Protein AF-A0A1Z5KYQ7-F1 (afdb_monomer_lite)

Structure (mmCIF, N/CA/C/O backbone):
data_AF-A0A1Z5KYQ7-F1
#
_entry.id   AF-A0A1Z5KYQ7-F1
#
loop_
_atom_site.group_PDB
_atom_site.id
_atom_site.type_symbol
_atom_site.label_atom_id
_atom_site.label_alt_id
_atom_site.label_comp_id
_atom_site.label_asym_id
_atom_site.label_entity_id
_atom_site.label_seq_id
_atom_site.pdbx_PDB_ins_code
_atom_site.Cartn_x
_atom_site.Cartn_y
_atom_site.Cartn_z
_atom_site.occupancy
_atom_site.B_iso_or_equiv
_atom_site.auth_seq_id
_atom_site.auth_comp_id
_atom_site.auth_asym_id
_atom_site.auth_atom_id
_atom_site.pdbx_PDB_model_num
ATOM 1 N N . MET A 1 1 ? 15.183 9.687 39.465 1.00 45.12 1 MET A N 1
ATOM 2 C CA . MET A 1 1 ? 14.550 8.884 38.401 1.00 45.12 1 MET A CA 1
ATOM 3 C C . MET A 1 1 ? 14.362 9.805 37.220 1.00 45.12 1 MET A C 1
ATOM 5 O O . MET A 1 1 ? 13.551 10.715 37.301 1.00 45.12 1 MET A O 1
ATOM 9 N N . GLN A 1 2 ? 15.220 9.663 36.217 1.00 46.44 2 GLN A N 1
ATOM 10 C CA . GLN A 1 2 ? 15.157 10.422 34.976 1.00 46.44 2 GLN A CA 1
ATOM 11 C C . GLN A 1 2 ? 14.193 9.654 34.073 1.00 46.44 2 GLN A C 1
ATOM 13 O O . GLN A 1 2 ? 14.446 8.500 33.743 1.00 46.44 2 GLN A O 1
ATOM 18 N N . THR A 1 3 ? 13.024 10.226 33.817 1.00 53.97 3 THR A N 1
ATOM 19 C CA . THR A 1 3 ? 12.069 9.699 32.844 1.00 53.97 3 THR A CA 1
ATOM 20 C C . THR A 1 3 ? 12.610 10.022 31.457 1.00 53.97 3 THR A C 1
ATOM 22 O O . THR A 1 3 ? 12.593 11.190 31.070 1.00 53.97 3 THR A O 1
ATOM 25 N N . ASP A 1 4 ? 13.102 9.014 30.735 1.00 58.03 4 ASP A N 1
ATOM 26 C CA . ASP A 1 4 ? 13.262 9.081 29.280 1.00 58.03 4 ASP A CA 1
ATOM 27 C C . ASP A 1 4 ? 11.866 9.258 28.672 1.00 58.03 4 ASP A C 1
ATOM 29 O O . ASP A 1 4 ? 11.139 8.299 28.411 1.00 58.03 4 ASP A O 1
ATOM 33 N N . ILE A 1 5 ? 11.450 10.512 28.513 1.00 65.62 5 ILE A N 1
ATOM 34 C CA . ILE A 1 5 ? 10.373 10.860 27.597 1.00 65.62 5 ILE A CA 1
ATOM 35 C C . ILE A 1 5 ? 11.035 10.750 26.230 1.00 65.62 5 ILE A C 1
ATOM 37 O O . ILE A 1 5 ? 11.750 11.662 25.830 1.00 65.62 5 ILE A O 1
ATOM 41 N N . GLY A 1 6 ? 10.893 9.601 25.565 1.00 69.31 6 GLY A N 1
ATOM 42 C CA . GLY A 1 6 ? 11.314 9.482 24.172 1.00 69.31 6 GLY A CA 1
ATOM 43 C C . GLY A 1 6 ? 10.712 10.646 23.388 1.00 69.31 6 GLY A C 1
ATOM 44 O O . GLY A 1 6 ? 9.508 10.889 23.501 1.00 69.31 6 GLY A O 1
ATOM 45 N N . ASP A 1 7 ? 11.554 11.405 22.687 1.00 80.81 7 ASP A N 1
ATOM 46 C CA . ASP A 1 7 ? 11.139 12.624 21.997 1.00 80.81 7 ASP A CA 1
ATOM 47 C C . ASP A 1 7 ? 9.937 12.328 21.085 1.00 80.81 7 ASP A C 1
ATOM 49 O O . ASP A 1 7 ? 10.013 11.522 20.154 1.00 80.81 7 ASP A O 1
ATOM 53 N N . LEU A 1 8 ? 8.800 12.967 21.373 1.00 90.44 8 LEU A N 1
ATOM 54 C CA . LEU A 1 8 ? 7.619 12.893 20.519 1.00 90.44 8 LEU A CA 1
ATOM 55 C C . LEU A 1 8 ? 7.954 13.551 19.176 1.00 90.44 8 LEU A C 1
ATOM 57 O O . LEU A 1 8 ? 8.423 14.688 19.138 1.00 90.44 8 LEU A O 1
ATOM 61 N N . SER A 1 9 ? 7.691 12.850 18.073 1.00 91.19 9 SER A N 1
ATOM 62 C CA . SER A 1 9 ? 7.929 13.357 16.720 1.00 91.19 9 SER A CA 1
ATOM 63 C C . SER A 1 9 ? 6.679 13.237 15.850 1.00 91.19 9 SER A C 1
ATOM 65 O O . SER A 1 9 ? 5.855 12.343 16.035 1.00 91.19 9 SER A O 1
ATOM 67 N N . ILE A 1 10 ? 6.533 14.173 14.909 1.00 94.44 10 ILE A N 1
ATOM 68 C CA . ILE A 1 10 ? 5.479 14.178 13.891 1.00 94.44 10 ILE A CA 1
ATOM 69 C C . ILE A 1 10 ? 6.166 14.058 12.532 1.00 94.44 10 ILE A C 1
ATOM 71 O O . ILE A 1 10 ? 6.998 14.896 12.183 1.00 94.44 10 ILE A O 1
ATOM 75 N N . GLY A 1 11 ? 5.826 13.011 11.782 1.00 93.12 11 GLY A N 1
ATOM 76 C CA . GLY A 1 11 ? 6.312 12.796 10.421 1.00 93.12 11 GLY A CA 1
ATOM 77 C C . GLY A 1 11 ? 5.367 13.403 9.388 1.00 93.12 11 GLY A C 1
ATOM 78 O O . GLY A 1 11 ? 4.153 13.250 9.495 1.00 93.12 11 GLY A O 1
ATOM 79 N N . ILE A 1 12 ? 5.927 14.065 8.376 1.00 96.00 12 ILE A N 1
ATOM 80 C CA . ILE A 1 12 ? 5.194 14.520 7.189 1.00 96.00 12 ILE A CA 1
ATOM 81 C C . ILE A 1 12 ? 5.717 13.715 6.002 1.00 96.00 12 ILE A C 1
ATOM 83 O O . ILE A 1 12 ? 6.925 13.675 5.770 1.00 96.00 12 ILE A O 1
ATOM 87 N N . LEU A 1 13 ? 4.808 13.070 5.274 1.00 95.62 13 LEU A N 1
ATOM 88 C CA . LEU A 1 13 ? 5.120 12.302 4.075 1.00 95.62 13 LEU A CA 1
ATOM 89 C C . LEU A 1 13 ? 4.730 13.120 2.838 1.00 95.62 13 LEU A C 1
ATOM 91 O O . LEU A 1 13 ? 3.551 13.398 2.638 1.00 95.62 13 LEU A O 1
ATOM 95 N N . ASP A 1 14 ? 5.721 13.495 2.029 1.00 97.06 14 ASP A N 1
ATOM 96 C CA . ASP A 1 14 ? 5.546 14.154 0.730 1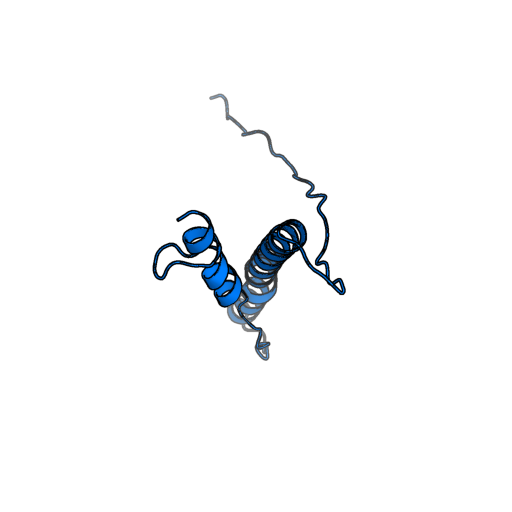.00 97.06 14 ASP A CA 1
ATOM 97 C C . ASP A 1 14 ? 6.015 13.194 -0.369 1.00 97.06 14 ASP A C 1
ATOM 99 O O . ASP A 1 14 ? 7.198 12.850 -0.442 1.00 97.06 14 ASP A O 1
ATOM 103 N N . ILE A 1 15 ? 5.070 12.676 -1.152 1.00 95.38 15 ILE A N 1
ATOM 104 C CA . ILE A 1 15 ? 5.297 11.629 -2.152 1.00 95.38 15 ILE A CA 1
ATOM 105 C C . ILE A 1 15 ? 4.443 11.869 -3.398 1.00 95.38 15 ILE A C 1
ATOM 107 O O . ILE A 1 15 ? 3.437 12.578 -3.361 1.00 95.38 15 ILE A O 1
ATOM 111 N N . TYR A 1 16 ? 4.806 11.206 -4.495 1.00 96.50 16 TYR A N 1
ATOM 112 C CA . TYR A 1 16 ? 3.973 11.152 -5.692 1.00 96.50 16 TYR A CA 1
ATOM 113 C C . TYR A 1 16 ? 2.664 10.392 -5.429 1.00 96.50 16 TYR A C 1
ATOM 115 O O . TYR A 1 16 ? 2.664 9.319 -4.819 1.00 96.50 16 TYR A O 1
ATOM 123 N N . GLY A 1 17 ? 1.556 10.943 -5.930 1.00 95.50 17 GLY A N 1
ATOM 124 C CA . GLY A 1 17 ? 0.274 10.243 -5.993 1.00 95.50 17 GLY A CA 1
ATOM 125 C C . GLY A 1 17 ? 0.253 9.170 -7.086 1.00 95.50 17 GLY A C 1
ATOM 126 O O . GLY A 1 17 ? 1.208 9.024 -7.844 1.00 95.50 17 GLY A O 1
ATOM 127 N N . PHE A 1 18 ? -0.854 8.4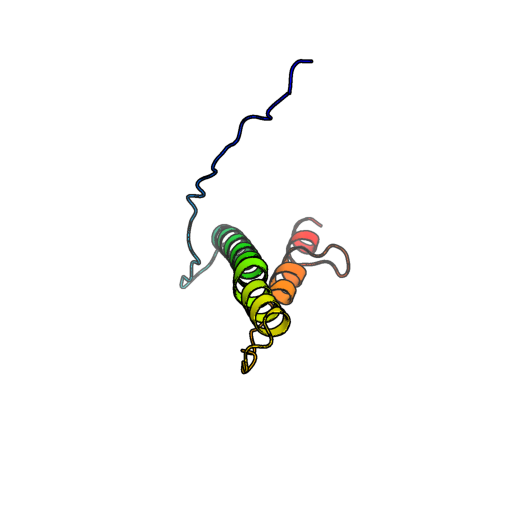35 -7.176 1.00 96.19 18 PHE A N 1
ATOM 128 C CA . PHE A 1 18 ? -1.037 7.380 -8.175 1.00 96.19 18 PHE A CA 1
ATOM 129 C C . PHE A 1 18 ? -0.945 7.930 -9.613 1.00 96.19 18 PHE A C 1
ATOM 131 O O . PHE A 1 18 ? -1.646 8.881 -9.969 1.00 96.19 18 PHE A O 1
ATOM 138 N N . GLU A 1 19 ? -0.114 7.313 -10.454 1.00 97.31 19 GLU A N 1
ATOM 139 C CA . GLU A 1 19 ? 0.166 7.743 -11.828 1.00 97.31 19 GLU A CA 1
ATOM 140 C C . GLU A 1 19 ? -0.404 6.762 -12.859 1.00 97.31 19 GLU A C 1
ATOM 142 O O . GLU A 1 19 ? -0.238 5.545 -12.756 1.00 97.31 19 GLU A O 1
ATOM 147 N N . ILE A 1 20 ? -1.060 7.296 -13.894 1.00 96.88 20 ILE A N 1
ATOM 148 C CA . ILE A 1 20 ? -1.579 6.513 -15.023 1.00 96.88 20 ILE A CA 1
ATOM 149 C C . ILE A 1 20 ? -1.258 7.248 -16.322 1.00 96.88 20 ILE A C 1
ATOM 151 O O . ILE A 1 20 ? -1.895 8.246 -16.665 1.00 96.88 20 ILE A O 1
ATOM 155 N N . PHE A 1 21 ? -0.292 6.727 -17.073 1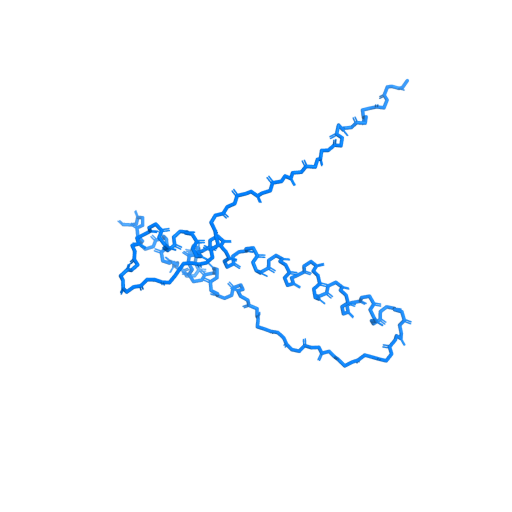.00 96.69 21 PHE A N 1
ATOM 156 C CA . PHE A 1 21 ? 0.088 7.234 -18.392 1.00 96.69 21 PHE A CA 1
ATOM 157 C C . PHE A 1 21 ? -0.233 6.229 -19.503 1.00 96.69 21 PHE A C 1
ATOM 159 O O . PHE A 1 21 ? -0.604 5.084 -19.244 1.00 96.69 21 PHE A O 1
ATOM 166 N N . GLN A 1 22 ? -0.064 6.652 -20.764 1.00 98.00 22 GLN A N 1
ATOM 167 C CA . GLN A 1 22 ? -0.184 5.747 -21.917 1.00 98.00 22 GLN A CA 1
ATOM 168 C C . GLN A 1 22 ? 0.839 4.604 -21.859 1.00 98.00 22 GLN A C 1
ATOM 170 O O . GLN A 1 22 ? 0.513 3.479 -22.220 1.00 98.00 22 GLN A O 1
ATOM 175 N N . ASN A 1 23 ? 2.055 4.896 -21.391 1.00 96.38 23 ASN A N 1
ATOM 176 C CA . ASN A 1 23 ? 3.106 3.918 -21.139 1.00 96.38 23 ASN A CA 1
ATOM 177 C C . ASN A 1 23 ? 3.608 4.126 -19.708 1.00 96.38 23 ASN A C 1
ATOM 179 O O . ASN A 1 23 ? 4.057 5.223 -19.385 1.00 96.38 23 ASN A O 1
ATOM 183 N N . ASN A 1 24 ? 3.519 3.091 -18.873 1.00 96.69 24 ASN A N 1
ATOM 184 C CA . ASN A 1 24 ? 3.973 3.126 -17.483 1.00 96.69 24 ASN A CA 1
ATOM 185 C C . ASN A 1 24 ? 5.249 2.291 -17.369 1.00 96.69 24 ASN A C 1
ATOM 187 O O . ASN A 1 24 ? 5.263 1.131 -17.786 1.00 96.69 24 ASN A O 1
ATOM 191 N N . GLY A 1 25 ? 6.315 2.903 -16.859 1.00 96.94 25 GLY A N 1
ATOM 192 C CA . GLY A 1 25 ? 7.588 2.238 -16.612 1.00 96.94 25 GLY A CA 1
ATOM 193 C C . GLY A 1 25 ? 7.622 1.525 -15.265 1.00 96.94 25 GLY A C 1
ATOM 194 O O . GLY A 1 25 ? 6.632 1.458 -14.530 1.00 96.94 25 GLY A O 1
ATOM 195 N N . PHE A 1 26 ? 8.806 1.024 -14.922 1.00 96.75 26 PHE A N 1
ATOM 196 C CA . PHE A 1 26 ? 9.061 0.446 -13.605 1.00 96.75 26 PHE A CA 1
ATOM 197 C C . PHE A 1 26 ? 8.935 1.499 -12.490 1.00 96.75 26 PHE A C 1
ATOM 199 O O . PHE A 1 26 ? 8.504 1.195 -11.382 1.00 96.75 26 PHE A O 1
ATOM 206 N N . GLU A 1 27 ? 9.223 2.762 -12.790 1.00 97.06 27 GLU A N 1
ATOM 207 C CA . GLU A 1 27 ? 9.078 3.886 -11.869 1.00 97.06 27 GLU A CA 1
ATOM 208 C C . GLU A 1 27 ? 7.614 4.092 -11.465 1.00 97.06 27 GLU A C 1
ATOM 210 O O . GLU A 1 27 ? 7.311 4.136 -10.273 1.00 97.06 27 GLU A O 1
ATOM 215 N N . GLN A 1 28 ? 6.695 4.133 -12.438 1.00 98.19 28 GLN A N 1
ATOM 216 C CA . GLN A 1 28 ? 5.253 4.208 -12.166 1.00 98.19 28 GLN A CA 1
ATOM 217 C C . GLN A 1 28 ? 4.774 2.989 -11.382 1.00 98.19 28 GLN A C 1
ATOM 219 O O . GLN A 1 28 ? 3.944 3.121 -10.487 1.00 98.19 28 GLN A O 1
ATOM 224 N N . PHE A 1 29 ? 5.303 1.803 -11.690 1.00 97.06 29 PHE A N 1
ATOM 225 C CA . PHE A 1 29 ? 4.986 0.596 -10.934 1.00 97.06 29 PHE A CA 1
ATOM 226 C C . PHE A 1 29 ? 5.369 0.735 -9.452 1.00 97.06 29 PHE A C 1
ATOM 228 O O . PHE A 1 29 ? 4.533 0.483 -8.586 1.00 97.06 29 PHE A O 1
ATOM 235 N N . CYS A 1 30 ? 6.577 1.217 -9.150 1.00 97.00 30 CYS A N 1
ATOM 236 C CA . CYS A 1 30 ? 7.017 1.487 -7.779 1.00 97.00 30 CYS A CA 1
ATOM 237 C C . CYS A 1 30 ? 6.171 2.570 -7.086 1.00 97.00 30 CYS A C 1
ATOM 239 O O . CYS A 1 30 ? 5.782 2.389 -5.932 1.00 97.00 30 CYS A O 1
ATOM 241 N N . ILE A 1 31 ? 5.852 3.670 -7.778 1.00 97.81 31 ILE A N 1
ATOM 242 C CA . ILE A 1 31 ? 5.003 4.750 -7.239 1.00 97.81 31 ILE A CA 1
ATOM 243 C C . ILE A 1 31 ? 3.611 4.215 -6.892 1.00 97.81 31 ILE A C 1
ATOM 245 O O . ILE A 1 31 ? 3.114 4.426 -5.783 1.00 97.81 31 ILE A O 1
ATOM 249 N N . ASN A 1 32 ? 2.991 3.486 -7.817 1.00 97.31 32 ASN A N 1
ATOM 250 C CA . ASN A 1 32 ? 1.645 2.952 -7.638 1.00 97.31 32 ASN A CA 1
ATOM 251 C C . ASN A 1 32 ? 1.604 1.865 -6.564 1.00 97.31 32 ASN A C 1
ATOM 253 O O . ASN A 1 32 ? 0.660 1.829 -5.783 1.00 97.31 32 ASN A O 1
ATOM 257 N N . TYR A 1 33 ? 2.649 1.042 -6.452 1.00 96.88 33 TYR A N 1
ATOM 258 C CA . TYR A 1 33 ? 2.788 0.081 -5.361 1.00 96.88 33 TYR A CA 1
ATOM 259 C C . TYR A 1 33 ? 2.810 0.761 -3.981 1.00 96.88 33 TYR A C 1
ATOM 261 O O . TYR A 1 33 ? 2.098 0.339 -3.069 1.00 96.88 33 TYR A O 1
ATOM 269 N N . VAL A 1 34 ? 3.576 1.847 -3.823 1.00 96.56 34 VAL A N 1
ATOM 270 C CA . VAL A 1 34 ? 3.593 2.623 -2.571 1.00 96.56 34 VAL A CA 1
ATOM 271 C C . VAL A 1 34 ? 2.221 3.238 -2.282 1.00 96.56 34 VAL A C 1
ATOM 273 O O . VAL A 1 34 ? 1.761 3.198 -1.141 1.00 96.56 34 VAL A O 1
ATOM 276 N N . ASN A 1 35 ? 1.536 3.763 -3.301 1.00 96.81 35 ASN A N 1
ATOM 277 C CA . ASN A 1 35 ? 0.182 4.298 -3.141 1.00 96.81 35 ASN A CA 1
ATOM 278 C C . ASN A 1 35 ? -0.818 3.211 -2.713 1.00 96.81 35 ASN A C 1
ATOM 280 O O . ASN A 1 35 ? -1.636 3.451 -1.828 1.00 96.81 35 ASN A O 1
ATOM 284 N N . GLU A 1 36 ? -0.711 2.001 -3.262 1.00 96.38 36 GLU A N 1
ATOM 285 C CA . GLU A 1 36 ? -1.557 0.864 -2.887 1.00 96.38 36 GLU A CA 1
ATOM 286 C C . GLU A 1 36 ? -1.366 0.475 -1.412 1.00 96.38 36 GLU A C 1
ATOM 288 O O . GLU A 1 36 ? -2.334 0.267 -0.675 1.00 96.38 36 GLU A O 1
ATOM 293 N N . LYS A 1 37 ? -0.113 0.469 -0.942 1.00 94.69 37 LYS A N 1
ATOM 294 C CA . LYS A 1 37 ? 0.232 0.252 0.470 1.00 94.69 37 LYS A CA 1
ATOM 295 C C . LYS A 1 37 ? -0.353 1.320 1.387 1.00 94.69 37 LYS A C 1
ATOM 297 O O . LYS A 1 37 ? -0.875 0.996 2.452 1.00 94.69 37 LYS A O 1
ATOM 302 N N . LEU A 1 38 ? -0.280 2.586 0.989 1.00 95.44 38 LEU A N 1
ATOM 303 C CA . LEU A 1 38 ? -0.850 3.686 1.767 1.00 95.44 38 LEU A CA 1
ATOM 304 C C . LEU A 1 38 ? -2.374 3.616 1.817 1.00 95.44 38 LEU A C 1
ATOM 306 O O . LEU A 1 38 ? -2.953 3.838 2.879 1.00 95.44 38 LEU A O 1
ATOM 310 N N . GLN A 1 39 ? -3.017 3.239 0.713 1.00 94.38 39 GLN A N 1
ATOM 311 C CA . GLN A 1 39 ? -4.460 3.025 0.674 1.00 94.38 39 GLN A CA 1
ATOM 312 C C . GLN A 1 39 ? -4.879 1.876 1.600 1.00 94.38 39 GLN A C 1
ATOM 314 O O . GLN A 1 39 ? -5.854 2.016 2.339 1.00 94.38 39 GLN A O 1
ATOM 319 N N . GLN A 1 40 ? -4.123 0.773 1.619 1.00 93.38 40 GLN A N 1
ATOM 320 C CA . GLN A 1 40 ? -4.344 -0.336 2.551 1.00 93.38 40 GLN A CA 1
ATOM 321 C C . GLN A 1 40 ? -4.269 0.138 4.014 1.00 93.38 40 GLN A C 1
ATOM 323 O O . GLN A 1 40 ? -5.178 -0.141 4.796 1.00 93.38 40 GLN A O 1
ATOM 328 N N . ILE A 1 41 ? -3.226 0.898 4.369 1.00 92.56 41 ILE A N 1
ATOM 329 C CA . ILE A 1 41 ? -3.051 1.460 5.720 1.00 92.56 41 ILE A CA 1
ATOM 330 C C . ILE A 1 41 ? -4.212 2.396 6.079 1.00 92.56 41 ILE A C 1
ATOM 332 O O . ILE A 1 41 ? -4.738 2.323 7.187 1.00 92.56 41 ILE A O 1
ATOM 336 N N . PHE A 1 42 ? -4.639 3.261 5.157 1.00 93.00 42 PHE A N 1
ATOM 337 C CA . PHE A 1 42 ? -5.745 4.192 5.383 1.00 93.00 42 PHE A CA 1
ATOM 338 C C . PHE A 1 42 ? -7.064 3.463 5.668 1.00 93.00 42 PHE A C 1
ATOM 340 O O . PHE A 1 42 ? -7.771 3.793 6.618 1.00 93.00 42 PHE A O 1
ATOM 347 N N . ILE A 1 43 ? -7.383 2.437 4.878 1.00 91.19 43 ILE A N 1
ATOM 348 C CA . ILE A 1 43 ? -8.590 1.627 5.074 1.00 91.19 43 ILE A CA 1
ATOM 349 C C . ILE A 1 43 ? -8.573 0.948 6.450 1.00 91.19 43 ILE A C 1
ATOM 351 O O . ILE A 1 43 ? -9.586 0.954 7.153 1.00 91.19 43 ILE A O 1
ATOM 355 N N . GLU A 1 44 ? -7.433 0.382 6.850 1.00 89.12 44 GLU A N 1
ATOM 356 C CA . GLU A 1 44 ? -7.296 -0.305 8.135 1.00 89.12 44 GLU A CA 1
ATOM 357 C C . GLU A 1 44 ? -7.371 0.656 9.330 1.00 89.12 44 GLU A C 1
ATOM 359 O O . GLU A 1 44 ? -8.072 0.376 10.299 1.00 89.12 44 GLU A O 1
ATOM 364 N N . LEU A 1 45 ? -6.682 1.796 9.270 1.00 91.56 45 LEU A N 1
ATOM 365 C CA . LEU A 1 45 ? -6.612 2.730 10.396 1.00 91.56 45 LEU A CA 1
ATOM 366 C C . LEU A 1 45 ? -7.841 3.624 10.531 1.00 91.56 45 LEU A C 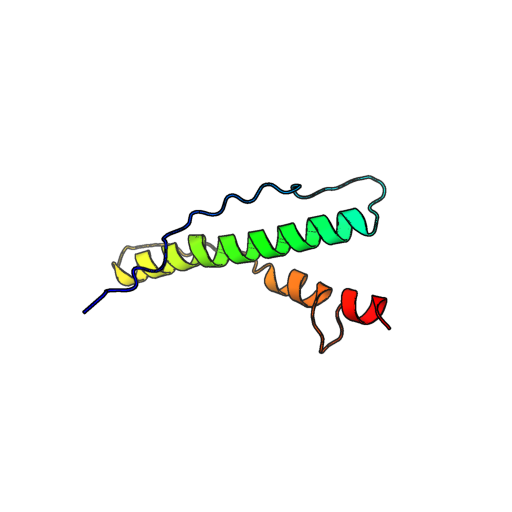1
ATOM 368 O O . LEU A 1 45 ? -8.142 4.059 11.637 1.00 91.56 45 LEU A O 1
ATOM 372 N N . THR A 1 46 ? -8.516 3.945 9.429 1.00 92.06 46 THR A N 1
ATOM 373 C 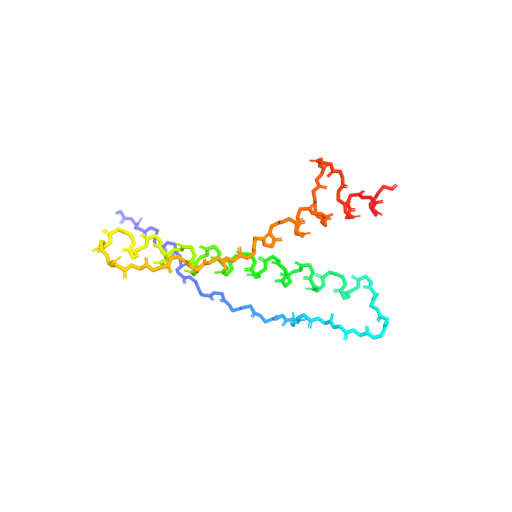CA . THR A 1 46 ? -9.667 4.853 9.448 1.00 92.06 46 THR A CA 1
ATOM 374 C C . THR A 1 46 ? -10.963 4.065 9.399 1.00 92.06 46 THR A C 1
ATOM 376 O O . THR A 1 46 ? -11.677 3.999 10.393 1.00 92.06 46 THR A O 1
ATOM 379 N N . LEU A 1 47 ? -11.257 3.408 8.276 1.00 90.75 47 LEU A N 1
ATOM 380 C CA . LEU A 1 47 ? -12.579 2.821 8.061 1.00 90.75 47 LEU A CA 1
ATOM 381 C C . LEU A 1 47 ? -12.850 1.641 8.998 1.00 90.75 47 LEU A C 1
ATOM 383 O O . LEU A 1 47 ? -13.917 1.556 9.601 1.00 90.75 47 LEU A O 1
ATOM 387 N N . LYS A 1 48 ? -11.897 0.715 9.130 1.00 90.31 48 LYS A N 1
ATOM 388 C CA . LYS A 1 48 ? -12.073 -0.443 10.014 1.00 90.31 48 LYS A CA 1
ATOM 389 C C . LYS A 1 48 ? -12.165 -0.011 11.481 1.00 90.31 48 LYS A C 1
ATOM 391 O O . LYS A 1 48 ? -13.075 -0.469 12.166 1.00 90.31 48 LYS A O 1
ATOM 396 N N . ALA A 1 49 ? -11.299 0.904 11.920 1.00 91.00 49 ALA A N 1
ATOM 397 C CA . ALA A 1 49 ? -11.325 1.438 13.281 1.00 91.00 49 ALA A CA 1
ATOM 398 C C . ALA A 1 49 ? -12.649 2.153 13.605 1.00 91.00 49 ALA A C 1
ATOM 400 O O . ALA A 1 49 ? -13.243 1.889 14.646 1.00 91.00 49 ALA A O 1
ATOM 401 N N . GLU A 1 50 ? -13.165 2.990 12.699 1.00 91.62 50 GLU A N 1
ATOM 402 C CA . GLU A 1 50 ? -14.458 3.665 12.890 1.00 91.62 50 GLU A CA 1
ATOM 403 C C . GLU A 1 50 ? -15.619 2.671 12.994 1.00 91.62 50 GLU A C 1
ATOM 405 O O . GLU A 1 50 ? -16.486 2.804 13.858 1.00 91.62 50 GLU A O 1
ATOM 410 N N . GLN A 1 51 ? -15.641 1.639 12.146 1.00 91.12 51 GLN A N 1
ATOM 411 C CA . GLN A 1 51 ? -16.685 0.616 12.221 1.00 91.12 51 GLN A CA 1
ATOM 412 C C . GLN A 1 51 ? -16.614 -0.202 13.512 1.00 91.12 51 GLN A C 1
ATOM 414 O O . GLN A 1 51 ? -17.659 -0.568 14.051 1.00 91.12 51 GLN A O 1
ATOM 419 N N . GLU A 1 52 ? -15.411 -0.495 14.006 1.00 91.44 52 GLU A N 1
ATOM 420 C CA . GLU A 1 52 ? -15.215 -1.160 15.295 1.00 91.44 52 GLU A CA 1
ATOM 421 C C . GLU A 1 52 ? -15.704 -0.281 16.455 1.00 91.44 52 GLU A C 1
ATOM 423 O O . GLU A 1 52 ? -16.398 -0.791 17.336 1.00 91.44 52 GLU A O 1
ATOM 428 N N . GLU A 1 53 ? -15.440 1.027 16.417 1.00 93.25 53 GLU A N 1
ATOM 429 C CA . GLU A 1 53 ? -15.918 1.988 17.420 1.00 93.25 53 GLU A CA 1
ATOM 430 C C . GLU A 1 53 ? -17.452 2.052 17.455 1.00 93.25 53 GLU A C 1
ATOM 432 O O . GLU A 1 53 ? -18.056 1.908 18.517 1.00 93.25 53 GLU A O 1
ATOM 437 N N . TYR A 1 54 ? -18.116 2.151 16.294 1.00 92.56 54 TYR A N 1
ATOM 438 C CA . TYR A 1 54 ? -19.585 2.158 16.232 1.00 92.56 54 TYR A CA 1
ATOM 439 C C . TYR A 1 54 ? -20.211 0.907 16.859 1.00 92.56 54 TYR A C 1
ATOM 441 O O . TYR A 1 54 ? -21.244 0.993 17.530 1.00 92.56 54 TYR A O 1
ATOM 449 N N . VAL A 1 55 ? -19.587 -0.259 16.660 1.00 91.12 55 VAL A N 1
ATOM 450 C CA . VAL A 1 55 ? -20.026 -1.520 17.272 1.00 91.12 55 VAL A CA 1
ATOM 451 C C . VAL A 1 55 ? -19.805 -1.502 18.785 1.00 91.12 55 VAL A C 1
ATOM 453 O O . VAL A 1 55 ? -20.689 -1.941 19.524 1.00 91.12 55 VAL A O 1
ATOM 456 N N . GLN A 1 56 ? -18.666 -0.987 19.255 1.00 93.50 56 GLN A N 1
ATOM 457 C CA . GLN A 1 56 ? -18.353 -0.884 20.685 1.00 93.50 56 GLN A CA 1
ATOM 458 C C . GLN A 1 56 ? -19.300 0.066 21.425 1.00 93.50 56 GLN A C 1
ATOM 460 O O . GLN A 1 56 ? -19.746 -0.253 22.528 1.00 93.50 56 GLN A O 1
ATOM 465 N N . GLU A 1 57 ? -19.671 1.186 20.806 1.00 96.06 57 GLU A N 1
ATOM 466 C CA . GLU A 1 57 ? -20.620 2.151 21.370 1.00 96.06 57 GLU A CA 1
ATOM 467 C C . GLU A 1 57 ? -22.090 1.696 21.262 1.00 96.06 57 GLU A C 1
ATOM 469 O O . GLU A 1 57 ? -22.990 2.333 21.814 1.00 96.06 57 GLU A O 1
ATOM 474 N N . GLY A 1 58 ? -22.365 0.581 20.574 1.00 91.56 58 GLY A N 1
ATOM 475 C CA . GLY A 1 58 ? -23.721 0.064 20.375 1.00 91.56 58 GLY A CA 1
ATOM 476 C C . GLY A 1 58 ? -24.579 0.934 19.451 1.00 91.56 58 GLY A C 1
ATOM 477 O O . GLY A 1 58 ? -25.813 0.884 19.515 1.00 91.56 58 GLY A O 1
ATOM 478 N N . ILE A 1 59 ? -23.943 1.737 18.595 1.00 92.62 59 ILE A N 1
ATOM 479 C CA . ILE A 1 59 ? -24.618 2.599 17.627 1.00 92.62 59 ILE A CA 1
ATOM 480 C C . ILE A 1 59 ? -25.169 1.730 16.494 1.00 92.62 59 ILE A C 1
ATOM 482 O O . ILE A 1 59 ? -24.481 0.880 15.931 1.00 92.62 59 ILE A O 1
ATOM 486 N N . GLN A 1 60 ? -26.438 1.947 16.138 1.00 87.56 60 GLN A N 1
ATOM 487 C CA . GLN A 1 60 ? -27.037 1.308 14.968 1.00 87.56 60 GLN A CA 1
ATOM 488 C C . GLN A 1 60 ? -26.334 1.817 13.706 1.00 87.56 60 GLN A C 1
ATOM 490 O O . GLN A 1 60 ? -26.572 2.939 13.260 1.00 87.56 60 GLN A O 1
ATOM 495 N N . TRP A 1 61 ? -25.468 0.983 13.140 1.00 88.00 61 TRP A N 1
ATOM 496 C CA . TRP A 1 61 ? -24.670 1.289 11.960 1.00 88.00 61 TRP A CA 1
ATOM 497 C C . TRP A 1 61 ? -24.848 0.210 10.892 1.00 88.00 61 TRP A C 1
ATOM 499 O O . TRP A 1 61 ? -25.042 -0.966 11.200 1.00 88.00 61 TRP A O 1
ATOM 509 N N . THR A 1 62 ? -24.780 0.612 9.622 1.00 87.88 62 THR A N 1
ATOM 510 C CA . THR A 1 62 ? -24.738 -0.320 8.489 1.00 87.88 62 THR A CA 1
ATOM 511 C C . THR A 1 62 ? -23.297 -0.405 7.995 1.00 87.88 62 THR A C 1
ATOM 513 O O . THR A 1 62 ? -22.808 0.593 7.465 1.00 87.88 62 THR A O 1
ATOM 516 N N . PRO A 1 63 ? -22.612 -1.554 8.149 1.00 86.69 63 PRO A N 1
ATOM 517 C CA . PRO A 1 63 ? -21.233 -1.704 7.702 1.00 86.69 63 PRO A CA 1
ATOM 518 C C . PRO A 1 63 ? -21.077 -1.362 6.220 1.00 86.69 63 PRO A C 1
ATOM 520 O O . PRO A 1 63 ? -21.849 -1.819 5.374 1.00 86.69 63 PRO A O 1
ATOM 523 N N . ILE A 1 64 ? -20.052 -0.578 5.915 1.00 87.31 64 ILE A N 1
ATOM 524 C CA . ILE A 1 64 ? -19.646 -0.241 4.561 1.00 87.31 64 ILE A CA 1
ATOM 525 C C . ILE A 1 64 ? -18.713 -1.348 4.078 1.00 87.31 64 ILE A C 1
ATOM 527 O O . ILE A 1 64 ? -17.650 -1.598 4.647 1.00 87.31 64 ILE A O 1
ATOM 531 N N . SER A 1 65 ? -19.108 -2.018 2.999 1.00 87.81 65 SER A N 1
ATOM 532 C CA . SER A 1 65 ? -18.223 -2.946 2.304 1.00 87.81 65 SER A CA 1
ATOM 533 C C . SER A 1 65 ? -17.126 -2.172 1.580 1.00 87.81 65 SER A C 1
ATOM 535 O O . SER A 1 65 ? -17.427 -1.274 0.791 1.00 87.81 65 SER A O 1
ATOM 537 N N . TYR A 1 66 ? -15.876 -2.567 1.786 1.00 86.94 66 TYR A N 1
ATOM 538 C CA . TYR A 1 66 ? -14.723 -2.035 1.070 1.00 86.94 66 TYR A CA 1
ATOM 539 C C . TYR A 1 66 ? -13.894 -3.174 0.473 1.00 86.94 66 TYR A C 1
ATOM 541 O O . TYR A 1 66 ? -13.998 -4.328 0.893 1.00 86.94 66 TYR A O 1
ATOM 549 N N . PHE A 1 67 ? -13.093 -2.849 -0.537 1.00 87.94 67 PHE A N 1
ATOM 550 C CA . PHE A 1 67 ? -12.138 -3.783 -1.119 1.00 87.94 67 PHE A CA 1
ATOM 551 C C . PHE A 1 67 ? -10.835 -3.736 -0.319 1.00 87.94 67 PHE A C 1
ATOM 553 O O . PHE A 1 67 ? -10.325 -2.653 -0.043 1.00 87.94 67 PHE A O 1
ATOM 560 N N . ASP A 1 68 ? -10.319 -4.899 0.076 1.00 87.00 68 ASP A N 1
ATOM 561 C CA . ASP A 1 68 ? -9.026 -4.983 0.748 1.00 87.00 68 ASP A CA 1
ATOM 562 C C . ASP A 1 68 ? -7.903 -5.048 -0.291 1.00 87.00 68 ASP A C 1
ATOM 564 O O . ASP A 1 68 ? -7.632 -6.091 -0.895 1.00 87.00 68 ASP A O 1
ATOM 568 N N . ASN A 1 69 ? -7.234 -3.911 -0.469 1.00 88.62 69 ASN A N 1
ATOM 569 C CA . ASN A 1 69 ? -6.120 -3.724 -1.394 1.00 88.62 69 ASN A CA 1
ATOM 570 C C . ASN A 1 69 ? -4.897 -4.594 -1.057 1.00 88.62 69 ASN A C 1
ATOM 572 O O . ASN A 1 69 ? -3.985 -4.722 -1.877 1.00 88.62 69 ASN A O 1
ATOM 576 N N . LYS A 1 70 ? -4.884 -5.266 0.103 1.00 91.31 70 LYS A N 1
ATOM 577 C CA . LYS A 1 70 ? -3.843 -6.226 0.478 1.00 91.31 70 LYS A CA 1
ATOM 578 C C . LYS A 1 70 ? -3.560 -7.253 -0.613 1.00 91.31 70 LYS A C 1
ATOM 580 O O . LYS A 1 70 ? -2.403 -7.590 -0.832 1.00 91.31 70 LYS A O 1
ATOM 585 N N . VAL A 1 71 ? -4.584 -7.722 -1.325 1.00 93.75 71 VAL A N 1
ATOM 586 C CA . VAL A 1 71 ? -4.394 -8.717 -2.394 1.00 93.75 71 VAL A CA 1
ATOM 587 C C . VAL A 1 71 ? -3.524 -8.192 -3.541 1.00 93.75 71 VAL A C 1
ATOM 589 O O . VAL A 1 71 ? -2.785 -8.963 -4.150 1.00 93.75 71 VAL A O 1
ATOM 592 N N . VAL A 1 72 ? -3.571 -6.885 -3.818 1.00 94.31 72 VAL A N 1
ATOM 593 C CA . VAL A 1 72 ? -2.736 -6.231 -4.836 1.00 94.31 72 VAL A CA 1
ATOM 594 C C . VAL A 1 72 ? -1.314 -6.048 -4.312 1.00 94.31 72 VAL A C 1
ATOM 596 O O . VAL A 1 72 ? -0.357 -6.364 -5.016 1.00 94.31 72 VAL A O 1
ATOM 599 N N . CYS A 1 73 ? -1.165 -5.621 -3.055 1.00 94.88 73 CYS A N 1
ATOM 600 C CA . CYS A 1 73 ? 0.137 -5.541 -2.391 1.00 94.88 73 CYS A CA 1
ATOM 601 C C . CYS A 1 73 ? 0.845 -6.903 -2.371 1.00 94.88 73 CYS A C 1
ATOM 603 O O . CYS A 1 73 ? 2.013 -6.990 -2.743 1.00 94.88 73 CYS A O 1
ATOM 605 N N . ASP A 1 74 ? 0.125 -7.965 -1.999 1.00 94.94 74 ASP A N 1
ATOM 606 C CA . ASP A 1 74 ? 0.647 -9.328 -1.919 1.00 94.94 74 ASP A CA 1
ATOM 607 C C . ASP A 1 74 ? 1.064 -9.838 -3.309 1.00 94.94 74 ASP A C 1
ATOM 609 O O . ASP A 1 74 ? 2.121 -10.450 -3.442 1.00 94.94 74 ASP A O 1
ATOM 613 N N . LEU A 1 75 ? 0.309 -9.529 -4.370 1.00 96.00 75 LEU A N 1
ATOM 614 C CA . LEU A 1 75 ? 0.710 -9.853 -5.746 1.00 96.00 75 LEU A CA 1
ATOM 615 C C . LEU A 1 75 ? 2.062 -9.222 -6.124 1.00 96.00 75 LEU A C 1
ATOM 617 O O . LEU A 1 75 ? 2.826 -9.809 -6.891 1.00 96.00 75 LEU A O 1
ATOM 621 N N . ILE A 1 76 ? 2.364 -8.033 -5.604 1.00 96.50 76 ILE A N 1
ATOM 622 C CA . ILE A 1 76 ? 3.593 -7.304 -5.925 1.00 96.50 76 ILE A CA 1
ATOM 623 C C . ILE A 1 76 ? 4.772 -7.798 -5.075 1.00 96.50 76 ILE A C 1
ATOM 625 O O . ILE A 1 76 ? 5.844 -8.049 -5.626 1.00 96.50 76 ILE A O 1
ATOM 629 N N . GLU A 1 77 ? 4.590 -7.955 -3.761 1.00 95.19 77 GLU A N 1
ATOM 630 C CA . GLU A 1 77 ? 5.696 -8.142 -2.804 1.00 95.19 77 GLU A CA 1
ATOM 631 C C . GLU A 1 77 ? 5.858 -9.568 -2.252 1.00 95.19 77 GLU A C 1
ATOM 633 O O . GLU A 1 77 ? 6.864 -9.851 -1.594 1.00 95.19 77 GLU A O 1
ATOM 638 N N . SER A 1 78 ? 4.859 -10.445 -2.420 1.00 95.62 78 SER A N 1
ATOM 639 C CA . SER A 1 78 ? 4.843 -11.748 -1.747 1.00 95.62 78 SER A CA 1
ATOM 640 C C . SER A 1 78 ? 6.077 -12.573 -2.101 1.00 95.62 78 SER A C 1
ATOM 642 O O . SER A 1 78 ? 6.488 -12.651 -3.251 1.00 95.62 78 SER A O 1
ATOM 644 N N . LYS A 1 79 ? 6.646 -13.257 -1.106 1.00 91.62 79 LYS A N 1
ATOM 645 C CA . LYS A 1 79 ? 7.757 -14.198 -1.321 1.00 91.62 79 LYS A CA 1
ATOM 646 C C . LYS A 1 79 ? 7.277 -15.619 -1.616 1.00 91.62 79 LYS A C 1
ATOM 648 O O . LYS A 1 79 ? 8.019 -16.422 -2.171 1.00 91.62 79 LYS A O 1
ATOM 653 N N . SER A 1 80 ? 6.061 -15.967 -1.190 1.00 91.44 80 SER A N 1
ATOM 654 C CA . SER A 1 80 ? 5.490 -17.304 -1.368 1.00 91.44 80 SER A CA 1
ATOM 655 C C . SER A 1 80 ? 3.956 -17.241 -1.366 1.00 91.44 80 SER A C 1
ATOM 657 O O . SER A 1 80 ? 3.372 -17.018 -0.304 1.00 91.44 80 SER A O 1
ATOM 659 N N . PRO A 1 81 ? 3.287 -17.430 -2.520 1.00 92.81 81 PRO A N 1
ATOM 660 C CA . PRO A 1 81 ? 3.861 -17.568 -3.866 1.00 92.81 81 PRO A CA 1
ATOM 661 C C . PRO A 1 81 ? 4.668 -16.319 -4.277 1.00 92.81 81 PRO A C 1
ATOM 663 O O . PRO A 1 81 ? 4.395 -15.244 -3.741 1.00 92.81 81 PRO A O 1
ATOM 666 N N . PRO A 1 82 ? 5.669 -16.442 -5.169 1.00 93.94 82 PRO A N 1
ATOM 667 C CA . PRO A 1 82 ? 6.486 -15.305 -5.582 1.00 93.94 82 PRO A CA 1
ATOM 668 C C . PRO A 1 82 ? 5.629 -14.267 -6.315 1.00 93.94 82 PRO A C 1
ATOM 670 O O . PRO A 1 82 ? 4.934 -14.583 -7.283 1.00 93.94 82 PRO A O 1
ATOM 673 N N . GLY A 1 83 ? 5.664 -13.040 -5.810 1.00 95.50 83 GLY A N 1
ATOM 674 C CA . GLY A 1 83 ? 5.053 -11.862 -6.400 1.00 95.50 83 GLY A CA 1
ATOM 675 C C . GLY A 1 83 ? 5.940 -11.257 -7.480 1.00 95.50 83 GLY A C 1
ATOM 676 O O . GLY A 1 83 ? 7.048 -11.729 -7.741 1.00 95.50 83 GLY A O 1
ATOM 677 N N . ILE A 1 84 ? 5.460 -10.182 -8.100 1.00 96.62 84 ILE A N 1
ATOM 678 C CA . ILE A 1 84 ? 6.131 -9.542 -9.240 1.00 96.62 84 ILE A CA 1
ATOM 679 C C . ILE A 1 84 ? 7.577 -9.161 -8.901 1.00 96.62 84 ILE A C 1
ATOM 681 O O . ILE A 1 84 ? 8.468 -9.462 -9.685 1.00 96.62 84 ILE A O 1
ATOM 685 N N . MET A 1 85 ? 7.833 -8.563 -7.732 1.00 94.88 85 MET A N 1
ATOM 686 C CA . MET A 1 85 ? 9.194 -8.169 -7.343 1.00 94.88 85 MET A CA 1
ATOM 687 C C . MET A 1 85 ? 10.122 -9.375 -7.174 1.00 94.88 85 MET A C 1
ATOM 689 O O . MET A 1 85 ? 11.255 -9.332 -7.629 1.00 94.88 85 MET A O 1
ATOM 693 N N . SER A 1 86 ? 9.634 -10.475 -6.588 1.00 94.19 86 SER A N 1
ATOM 694 C CA . SER A 1 86 ? 10.438 -11.698 -6.452 1.00 94.19 86 SER A CA 1
ATOM 695 C C . SER A 1 86 ? 10.777 -12.316 -7.808 1.00 94.19 86 SER A C 1
ATOM 697 O O . SER A 1 86 ? 11.883 -12.795 -7.990 1.00 94.19 86 SER A O 1
ATOM 699 N N . VAL A 1 87 ? 9.847 -12.270 -8.767 1.00 94.81 87 VAL A N 1
ATOM 700 C CA . VAL A 1 87 ? 10.082 -12.768 -10.132 1.00 94.81 87 VAL A CA 1
ATOM 701 C C . VAL A 1 87 ? 11.026 -11.860 -10.929 1.00 94.81 87 VAL A C 1
ATOM 703 O O . VAL A 1 87 ? 11.708 -12.345 -11.822 1.00 94.81 87 VAL A O 1
ATOM 706 N N . LEU A 1 88 ? 11.048 -10.552 -10.653 1.00 93.69 88 LEU A N 1
ATOM 707 C CA . LEU A 1 88 ? 11.955 -9.600 -11.308 1.00 93.69 88 LEU A CA 1
ATOM 708 C C . LEU A 1 88 ? 13.392 -9.669 -10.773 1.00 93.69 88 LEU A C 1
ATOM 710 O O . LEU A 1 88 ? 14.314 -9.331 -11.513 1.00 93.69 88 LEU A O 1
ATOM 714 N N . ASP A 1 89 ? 13.564 -10.047 -9.503 1.00 90.00 89 ASP A N 1
ATOM 715 C CA . ASP A 1 89 ? 14.876 -10.173 -8.854 1.00 90.00 89 ASP A CA 1
ATOM 716 C C 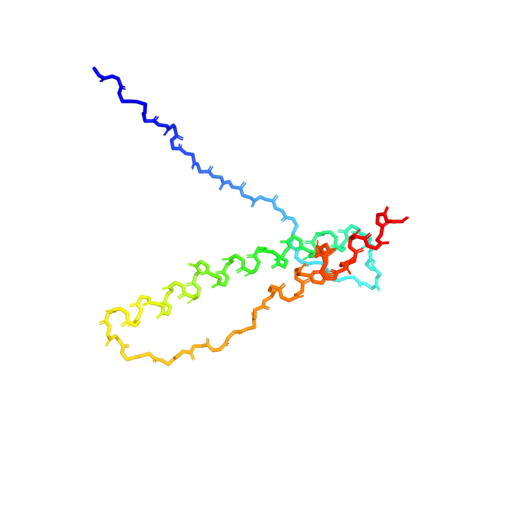. ASP A 1 89 ? 15.620 -11.475 -9.229 1.00 90.00 89 ASP A C 1
ATOM 718 O O . ASP A 1 89 ? 16.848 -11.519 -9.107 1.00 90.00 89 ASP A O 1
ATOM 722 N N . ASP A 1 90 ? 14.892 -12.512 -9.666 1.00 72.94 90 ASP A N 1
ATOM 723 C CA . ASP A 1 90 ? 15.415 -13.818 -10.115 1.00 72.94 90 ASP A CA 1
ATOM 724 C C . ASP A 1 90 ? 16.024 -13.774 -11.536 1.00 72.94 90 ASP A C 1
ATOM 726 O O . ASP A 1 90 ? 17.097 -14.399 -11.739 1.00 72.94 90 ASP A O 1
#

Sequence (90 aa):
MQTDIGDLSIGILDIYGFEIFQNNGFEQFCINYVNEKLQQIFIELTLKAEQEEYVQEGIQWTPISYFDNKVVCDLIESKSPPGIMSVLDD

Radius of gyration: 18.72 Å; chains: 1; bounding box: 42×32×60 Å

Organism: Ornithodoros moubata (NCBI:txid6938)

pLDDT: mean 90.69, std 10.23, range [45.12, 98.19]

Foldseek 3Di:
DDDCPPDDDDDDDDADEQDDDPDDDVVNVVRNLVNLVVVLVCCVVPLVVVVVVCVVVVHDDDRDDDDRSVVVNCLQPPPVVDHPVSVVVD

InterPro domains:
  IPR001609 Myosin head, motor domain-like [PF00063] (8-90)
  IPR001609 Myosin head, motor domain-like [PR00193] (9-37)
  IPR001609 Myosin head, motor domain-like [PR00193] (62-90)
  IPR001609 Myosin head, motor domain-like [PS51456] (1-90)
  IPR027417 P-loop containing nucleoside triphosphate hydrolase [SSF52540] (8-90)
  IPR036961 Kinesin motor domain superfamily [G3DSA:3.40.850.10] (9-20)

Secondary structure (DSSP, 8-state):
-----PPP-------------SS--HHHHHHHHHHHHHHHHHIIIIIIHHHHHHHHTT----PPP---THHHHHHHH-BTTB-HHHHHH-